Protein AF-A0A966PM26-F1 (afdb_monomer_lite)

Structure (mmCIF, N/CA/C/O backbone):
data_AF-A0A966PM26-F1
#
_entry.id   AF-A0A966PM26-F1
#
loop_
_atom_site.group_PDB
_atom_site.id
_atom_site.type_symbol
_atom_site.label_atom_id
_atom_site.label_alt_id
_atom_site.label_comp_id
_atom_site.label_asym_id
_atom_site.label_entity_id
_atom_site.label_seq_id
_atom_site.pdbx_PDB_ins_code
_atom_site.Cartn_x
_atom_site.Cartn_y
_atom_site.Cartn_z
_atom_site.occupancy
_atom_site.B_iso_or_equiv
_atom_site.auth_seq_id
_atom_site.auth_comp_id
_atom_site.auth_asym_id
_atom_site.auth_atom_id
_atom_site.pdbx_PDB_model_num
ATOM 1 N N . MET A 1 1 ? -15.899 4.824 -4.787 1.00 70.38 1 MET A N 1
ATOM 2 C CA . MET A 1 1 ? -16.239 4.379 -3.417 1.00 70.38 1 MET A CA 1
ATOM 3 C C . MET A 1 1 ? -15.411 3.166 -2.995 1.00 70.38 1 MET A C 1
ATOM 5 O O . MET A 1 1 ? -14.632 3.316 -2.068 1.00 70.38 1 MET A O 1
ATOM 9 N N . VAL A 1 2 ? -15.486 2.026 -3.702 1.00 91.44 2 VAL A N 1
ATOM 10 C CA . VAL A 1 2 ? -14.735 0.791 -3.363 1.00 91.44 2 VAL A CA 1
ATOM 11 C C . VAL A 1 2 ? -13.227 1.018 -3.214 1.00 91.44 2 VAL A C 1
ATOM 13 O O . VAL A 1 2 ? -12.652 0.588 -2.225 1.00 91.44 2 VAL A O 1
ATOM 16 N N . TYR A 1 3 ? -12.608 1.761 -4.138 1.00 94.31 3 TYR A N 1
ATOM 17 C CA . TYR A 1 3 ? -11.170 2.054 -4.096 1.00 94.31 3 TYR A CA 1
ATOM 18 C C . TYR A 1 3 ? -10.721 2.712 -2.781 1.00 94.31 3 TYR A C 1
ATOM 20 O O . TYR A 1 3 ? -9.791 2.230 -2.158 1.00 94.31 3 TYR A O 1
ATOM 28 N N . HIS A 1 4 ? -11.423 3.746 -2.304 1.00 94.94 4 HIS A N 1
ATOM 29 C CA . HIS A 1 4 ? -11.058 4.436 -1.059 1.00 94.94 4 HIS A CA 1
ATOM 30 C C . HIS A 1 4 ? -11.198 3.536 0.173 1.00 94.94 4 HIS A C 1
ATOM 32 O O . HIS A 1 4 ? -10.343 3.568 1.053 1.00 94.94 4 HIS A O 1
ATOM 38 N N . LEU A 1 5 ? -12.249 2.709 0.219 1.00 94.25 5 LEU A N 1
ATOM 39 C CA . LEU A 1 5 ? -12.432 1.740 1.297 1.00 94.25 5 LEU A CA 1
ATOM 40 C C . LEU A 1 5 ? -11.316 0.689 1.283 1.00 94.25 5 LEU A C 1
ATOM 42 O O . LEU A 1 5 ? -10.721 0.425 2.321 1.00 94.25 5 LEU A O 1
ATOM 46 N N . ALA A 1 6 ? -11.001 0.134 0.109 1.00 94.06 6 ALA A N 1
ATOM 47 C CA . ALA A 1 6 ? -9.921 -0.832 -0.052 1.00 94.06 6 ALA A CA 1
ATOM 48 C C . ALA A 1 6 ? -8.558 -0.224 0.313 1.00 94.06 6 ALA A C 1
ATOM 50 O O . ALA A 1 6 ? -7.787 -0.861 1.018 1.00 94.06 6 ALA A O 1
ATOM 51 N N . SER A 1 7 ? -8.285 1.023 -0.085 1.00 95.75 7 SER A N 1
ATOM 52 C CA . SER A 1 7 ? -7.070 1.742 0.309 1.00 95.75 7 SER A CA 1
ATOM 53 C C . SER A 1 7 ? -6.977 1.896 1.826 1.00 95.75 7 SER A C 1
ATOM 55 O O . SER A 1 7 ? -5.938 1.582 2.395 1.00 95.75 7 SER A O 1
ATOM 57 N N . PHE A 1 8 ? -8.061 2.294 2.502 1.00 95.69 8 PHE A N 1
ATOM 58 C CA . PHE A 1 8 ? -8.080 2.369 3.966 1.00 95.69 8 PHE A CA 1
ATOM 59 C C . PHE A 1 8 ? -7.847 0.999 4.619 1.00 95.69 8 PHE A C 1
ATOM 61 O O . PHE A 1 8 ? -7.005 0.876 5.508 1.00 95.69 8 PHE A O 1
ATOM 68 N N . MET A 1 9 ? -8.546 -0.038 4.145 1.00 93.56 9 MET A N 1
ATOM 69 C CA . MET A 1 9 ? -8.381 -1.414 4.625 1.00 93.56 9 MET A CA 1
ATOM 70 C C . MET A 1 9 ? -6.983 -1.977 4.350 1.00 93.56 9 MET A C 1
ATOM 72 O O . MET A 1 9 ? -6.551 -2.864 5.072 1.00 93.56 9 MET A O 1
ATOM 76 N N . ASP A 1 10 ? -6.264 -1.471 3.352 1.00 92.50 10 ASP A N 1
ATOM 77 C CA . ASP A 1 10 ? -4.876 -1.843 3.059 1.00 92.50 10 ASP A CA 1
ATOM 78 C C . ASP A 1 10 ? -3.852 -0.852 3.647 1.00 92.50 10 ASP A C 1
ATOM 80 O O . ASP A 1 10 ? -2.671 -0.894 3.309 1.00 92.50 10 ASP A O 1
ATOM 84 N N . MET A 1 11 ? -4.300 0.053 4.527 1.00 94.38 11 MET A N 1
ATOM 85 C CA . MET A 1 11 ? -3.502 1.096 5.187 1.00 94.38 11 MET A CA 1
ATOM 86 C C . MET A 1 11 ? -2.835 2.122 4.262 1.00 94.38 11 MET A C 1
ATOM 88 O O . MET A 1 11 ? -1.949 2.847 4.704 1.00 94.38 11 MET A O 1
ATOM 92 N N . ARG A 1 12 ? -3.285 2.267 3.019 1.00 94.81 12 ARG A N 1
ATOM 93 C CA . ARG A 1 12 ? -2.671 3.133 2.003 1.00 94.81 12 ARG A CA 1
ATOM 94 C C . ARG A 1 12 ? -3.446 4.424 1.790 1.00 94.81 12 ARG A C 1
ATOM 96 O O . ARG A 1 12 ? -4.671 4.401 1.687 1.00 94.81 12 ARG A O 1
ATOM 103 N N . GLU A 1 13 ? -2.750 5.550 1.645 1.00 96.38 13 GLU A N 1
ATOM 104 C CA . GLU A 1 13 ? -3.396 6.785 1.188 1.00 96.38 13 GLU A CA 1
ATOM 105 C C . GLU A 1 13 ? -3.830 6.636 -0.290 1.00 96.38 13 GLU A C 1
ATOM 107 O O . GLU A 1 13 ? -2.990 6.349 -1.147 1.00 96.38 13 GLU A O 1
ATOM 112 N N . PRO A 1 14 ? -5.124 6.792 -0.628 1.00 97.00 14 PRO A N 1
ATOM 113 C CA . PRO A 1 14 ? -5.659 6.425 -1.940 1.00 97.00 14 PRO A CA 1
ATOM 114 C C . PRO A 1 14 ? -5.060 7.208 -3.116 1.00 97.00 14 PRO A C 1
ATOM 116 O O . PRO A 1 14 ? -4.926 6.648 -4.208 1.00 97.00 14 PRO A O 1
ATOM 119 N N . VAL A 1 15 ? -4.728 8.489 -2.952 1.00 97.62 15 VAL A N 1
ATOM 120 C CA . VAL A 1 15 ? -4.195 9.317 -4.046 1.00 97.62 15 VAL A CA 1
ATOM 121 C C . VAL A 1 15 ? -2.721 8.996 -4.292 1.00 97.62 15 VAL A C 1
ATOM 123 O O . VAL A 1 15 ? -2.338 8.726 -5.427 1.00 97.62 15 VAL A O 1
ATOM 126 N N . SER A 1 16 ? -1.920 8.960 -3.234 1.00 96.44 16 SER A N 1
ATOM 127 C CA . SER A 1 16 ? -0.519 8.550 -3.208 1.00 96.44 16 SER A CA 1
ATOM 128 C C . SER A 1 16 ? -0.359 7.164 -3.814 1.00 96.44 16 SER A C 1
ATOM 130 O O . SER A 1 16 ? 0.381 7.018 -4.780 1.00 96.44 16 SER A O 1
ATOM 132 N N . TRP A 1 17 ? -1.146 6.185 -3.356 1.00 96.81 17 TRP A N 1
ATOM 133 C CA . TRP A 1 17 ? -1.134 4.825 -3.898 1.00 96.81 17 TRP A CA 1
ATOM 134 C C . TRP A 1 17 ? -1.485 4.776 -5.387 1.00 96.81 17 TRP A C 1
ATOM 136 O O . TRP A 1 17 ? -0.852 4.067 -6.159 1.00 96.81 17 TRP A O 1
ATOM 146 N N . ARG A 1 18 ? -2.464 5.570 -5.837 1.00 96.94 18 ARG A N 1
ATOM 147 C CA . ARG A 1 18 ? -2.827 5.613 -7.261 1.00 96.94 18 ARG A CA 1
ATOM 148 C C . ARG A 1 18 ? -1.649 6.061 -8.119 1.00 96.94 18 ARG A C 1
ATOM 150 O O . ARG A 1 18 ? -1.413 5.506 -9.189 1.00 96.94 18 ARG A O 1
ATOM 157 N N . TRP A 1 19 ? -0.957 7.107 -7.678 1.00 97.38 19 TRP A N 1
ATOM 158 C CA . TRP A 1 19 ? 0.136 7.697 -8.439 1.00 97.38 19 TRP A CA 1
ATOM 159 C C . TRP A 1 19 ? 1.443 6.918 -8.300 1.00 97.38 19 TRP A C 1
ATOM 161 O O . TRP A 1 19 ? 2.183 6.846 -9.282 1.00 97.38 19 TRP A O 1
ATOM 171 N N . SER A 1 20 ? 1.698 6.284 -7.151 1.00 97.00 20 SER A N 1
ATOM 172 C CA . SER A 1 20 ? 2.788 5.315 -7.020 1.00 97.00 20 SER A CA 1
ATOM 173 C C . SER A 1 20 ? 2.550 4.129 -7.943 1.00 97.00 20 SER A C 1
ATOM 175 O O . SER A 1 20 ? 3.461 3.756 -8.672 1.00 97.00 20 SER A O 1
ATOM 177 N N . HIS A 1 21 ? 1.313 3.632 -8.027 1.00 96.75 21 HIS A N 1
ATOM 178 C CA . HIS A 1 21 ? 1.017 2.462 -8.844 1.00 96.75 21 HIS A CA 1
ATOM 179 C C . HIS A 1 21 ? 1.092 2.794 -10.332 1.00 96.75 21 HIS A C 1
ATOM 181 O O . HIS A 1 21 ? 1.674 2.055 -11.119 1.00 96.75 21 HIS A O 1
ATOM 187 N N . ASN A 1 22 ? 0.603 3.972 -10.729 1.00 96.62 22 ASN A N 1
ATOM 188 C CA . ASN A 1 22 ? 0.805 4.478 -12.084 1.00 96.62 22 ASN A CA 1
ATOM 189 C C . ASN A 1 22 ? 2.300 4.614 -12.434 1.00 96.62 22 ASN A C 1
ATOM 191 O O . ASN A 1 22 ? 2.695 4.338 -13.564 1.00 96.62 22 ASN A O 1
ATOM 195 N N . ARG A 1 23 ? 3.141 5.045 -11.482 1.00 96.31 23 ARG A N 1
ATOM 196 C CA . ARG A 1 23 ? 4.598 5.080 -11.667 1.00 96.31 23 ARG A CA 1
ATOM 197 C C . ARG A 1 23 ? 5.182 3.672 -11.783 1.00 96.31 23 ARG A C 1
ATOM 199 O O . ARG A 1 23 ? 6.016 3.463 -12.651 1.00 96.31 23 ARG A O 1
ATOM 206 N N . HIS A 1 24 ? 4.736 2.738 -10.954 1.00 97.25 24 HIS A N 1
ATOM 207 C CA . HIS A 1 24 ? 5.175 1.347 -10.960 1.00 97.25 24 HIS A CA 1
ATOM 208 C C . HIS A 1 24 ? 4.875 0.645 -12.291 1.00 97.25 24 HIS A C 1
ATOM 210 O O . HIS A 1 24 ? 5.705 -0.113 -12.767 1.00 97.25 24 HIS A O 1
ATOM 216 N N . HIS A 1 25 ? 3.754 0.944 -12.950 1.00 96.81 25 HIS A N 1
ATOM 217 C CA . HIS A 1 25 ? 3.473 0.444 -14.306 1.00 96.81 25 HIS A CA 1
ATOM 218 C C . HIS A 1 25 ? 4.397 1.026 -15.376 1.00 96.81 25 HIS A C 1
ATOM 220 O O . HIS A 1 25 ? 4.822 0.322 -16.287 1.00 96.81 25 HIS A O 1
ATOM 226 N N . ALA A 1 26 ? 4.709 2.319 -15.276 1.00 95.50 26 ALA A N 1
ATOM 227 C CA . ALA A 1 26 ? 5.553 3.002 -16.254 1.00 95.50 26 ALA A CA 1
ATOM 228 C C . ALA A 1 26 ? 7.043 2.647 -16.109 1.00 95.50 26 ALA A C 1
ATOM 230 O O . ALA A 1 26 ? 7.746 2.504 -17.103 1.00 95.50 26 ALA A O 1
ATOM 231 N N . ASP A 1 27 ? 7.511 2.524 -14.868 1.00 96.19 27 ASP A N 1
ATOM 232 C CA . ASP A 1 27 ? 8.915 2.368 -14.494 1.00 96.19 27 ASP A CA 1
ATOM 233 C C . ASP A 1 27 ? 9.100 1.107 -13.620 1.00 96.19 27 ASP A C 1
ATOM 235 O O . ASP A 1 27 ? 9.792 1.159 -12.606 1.00 96.19 27 ASP A O 1
ATOM 239 N N . THR A 1 28 ? 8.468 -0.021 -13.966 1.00 96.56 28 THR A N 1
ATOM 240 C CA . THR A 1 28 ? 8.464 -1.247 -13.142 1.00 96.56 28 THR A CA 1
ATOM 241 C C . THR A 1 28 ? 9.868 -1.690 -12.754 1.00 96.56 28 THR A C 1
ATOM 243 O O . THR A 1 28 ? 10.705 -1.960 -13.614 1.00 96.56 28 THR A O 1
ATOM 246 N N . ILE A 1 29 ? 10.120 -1.763 -11.445 1.00 95.44 29 ILE A N 1
ATOM 247 C CA . ILE A 1 29 ? 11.409 -2.116 -10.839 1.00 95.44 29 ILE A CA 1
ATOM 248 C C . ILE A 1 29 ? 12.626 -1.362 -11.402 1.00 95.44 29 ILE A C 1
ATOM 250 O O . ILE A 1 29 ? 13.744 -1.883 -11.415 1.00 95.44 29 ILE A O 1
ATOM 254 N N . ILE A 1 30 ? 12.423 -0.105 -11.812 1.00 96.12 30 ILE A N 1
ATOM 255 C CA . ILE A 1 30 ? 13.507 0.842 -12.086 1.00 96.12 30 ILE A CA 1
ATOM 256 C C . ILE A 1 30 ? 13.966 1.472 -10.767 1.00 96.12 30 ILE A C 1
ATOM 258 O O . ILE A 1 30 ? 13.218 2.204 -10.100 1.00 96.12 30 ILE A O 1
ATOM 262 N N . VAL A 1 31 ? 15.209 1.196 -10.379 1.00 93.81 31 VAL A N 1
ATOM 263 C CA . VAL A 1 31 ? 15.753 1.555 -9.069 1.00 93.81 31 VAL A CA 1
ATOM 264 C C . VAL A 1 31 ? 15.772 3.075 -8.896 1.00 93.81 31 VAL A C 1
ATOM 266 O O . VAL A 1 31 ? 16.218 3.836 -9.753 1.00 93.81 31 VAL A O 1
ATOM 269 N N . GLY A 1 32 ? 15.238 3.542 -7.765 1.00 91.81 32 GLY A N 1
ATOM 270 C CA . GLY A 1 32 ? 15.137 4.968 -7.441 1.00 91.81 32 GLY A CA 1
ATOM 271 C C . GLY A 1 32 ? 13.989 5.714 -8.133 1.00 91.81 32 GLY A C 1
ATOM 272 O O . GLY A 1 32 ? 13.737 6.867 -7.784 1.00 91.81 32 GLY A O 1
ATOM 273 N N . ARG A 1 33 ? 13.267 5.083 -9.070 1.00 92.81 33 ARG A N 1
ATOM 274 C CA . ARG A 1 33 ? 12.068 5.657 -9.710 1.00 92.81 33 ARG A CA 1
ATOM 275 C C . ARG A 1 33 ? 10.783 4.983 -9.261 1.00 92.81 33 ARG A C 1
ATOM 277 O O . ARG A 1 33 ? 9.781 5.670 -9.062 1.00 92.81 33 ARG A O 1
ATOM 284 N N . ASP A 1 34 ? 10.821 3.669 -9.103 1.00 94.88 34 ASP A N 1
ATOM 285 C CA . ASP A 1 34 ? 9.693 2.882 -8.633 1.00 94.88 34 ASP A CA 1
ATOM 286 C C . ASP A 1 34 ? 9.631 2.876 -7.100 1.00 94.88 34 ASP A C 1
ATOM 288 O O . ASP A 1 34 ? 10.537 2.401 -6.412 1.00 94.88 34 ASP A O 1
ATOM 292 N N . ALA A 1 35 ? 8.547 3.427 -6.553 1.00 91.31 35 ALA A N 1
ATOM 293 C CA . ALA A 1 35 ? 8.304 3.466 -5.113 1.00 91.31 35 ALA A CA 1
ATOM 294 C C . ALA A 1 35 ? 7.746 2.138 -4.561 1.00 91.31 35 ALA A C 1
ATOM 296 O O . ALA A 1 35 ? 7.625 1.998 -3.339 1.00 91.31 35 ALA A O 1
ATOM 297 N N . GLU A 1 36 ? 7.403 1.189 -5.439 1.00 92.56 36 GLU A N 1
ATOM 298 C CA . GLU A 1 36 ? 6.762 -0.094 -5.128 1.00 92.56 36 GLU A CA 1
ATOM 299 C C . GLU A 1 36 ? 7.725 -1.291 -5.224 1.00 92.56 36 GLU A C 1
ATOM 301 O O . GLU A 1 36 ? 7.294 -2.437 -5.085 1.00 92.56 36 GLU A O 1
ATOM 306 N N . ILE A 1 37 ? 9.040 -1.057 -5.369 1.00 91.81 37 ILE A N 1
ATOM 307 C CA . ILE A 1 37 ? 10.047 -2.129 -5.305 1.00 91.81 37 ILE A CA 1
ATOM 308 C C . ILE A 1 37 ? 10.039 -2.762 -3.909 1.00 91.81 37 ILE A C 1
ATOM 310 O O . ILE A 1 37 ? 10.631 -2.252 -2.957 1.00 91.81 37 ILE A O 1
ATOM 314 N N . ALA A 1 38 ? 9.388 -3.917 -3.799 1.00 85.44 38 ALA A N 1
ATOM 315 C CA . ALA A 1 38 ? 9.282 -4.653 -2.544 1.00 85.44 38 ALA A CA 1
ATOM 316 C C . ALA A 1 38 ? 10.600 -5.344 -2.141 1.00 85.44 38 ALA A C 1
ATOM 318 O O . ALA A 1 38 ? 10.893 -5.476 -0.952 1.00 85.44 38 ALA A O 1
ATOM 319 N N . TYR A 1 39 ? 11.410 -5.763 -3.121 1.00 86.25 39 TYR A N 1
ATOM 320 C CA . TYR A 1 39 ? 12.612 -6.581 -2.911 1.00 86.25 39 TYR A CA 1
ATOM 321 C C . TYR A 1 39 ? 13.829 -5.991 -3.632 1.00 86.25 39 TYR A C 1
ATOM 323 O O . TYR A 1 39 ? 14.306 -6.596 -4.592 1.00 86.25 39 TYR A O 1
ATOM 331 N N . PRO A 1 40 ? 14.341 -4.828 -3.188 1.00 86.69 40 PRO A N 1
ATOM 332 C CA . PRO A 1 40 ? 15.538 -4.247 -3.785 1.00 86.69 40 PRO A CA 1
ATOM 333 C C . PRO A 1 40 ? 16.741 -5.178 -3.596 1.00 86.69 40 PRO A C 1
ATOM 335 O O . PRO A 1 40 ? 16.764 -6.004 -2.673 1.00 86.69 40 PRO A O 1
ATOM 338 N N . ARG A 1 41 ? 17.763 -5.022 -4.439 1.00 85.88 41 ARG A N 1
ATOM 339 C CA . ARG A 1 41 ? 19.028 -5.761 -4.337 1.00 85.88 41 ARG A CA 1
ATOM 340 C C . ARG A 1 41 ? 20.126 -4.894 -3.693 1.00 85.88 41 ARG A C 1
ATOM 342 O O . ARG A 1 41 ? 20.388 -3.800 -4.183 1.00 85.88 41 ARG A O 1
ATOM 349 N N . PRO A 1 42 ? 20.804 -5.364 -2.623 1.00 87.94 42 PRO A N 1
ATOM 350 C CA . PRO A 1 42 ? 20.613 -6.645 -1.933 1.00 87.94 42 PRO A CA 1
ATOM 351 C C . PRO A 1 42 ? 19.339 -6.672 -1.071 1.00 87.94 42 PRO A C 1
ATOM 353 O O . PRO A 1 42 ? 18.999 -5.684 -0.420 1.00 87.94 42 PRO A O 1
ATOM 356 N N . THR A 1 43 ? 18.661 -7.825 -1.022 1.00 87.25 43 THR A N 1
ATOM 357 C CA . THR A 1 43 ? 17.376 -7.960 -0.320 1.00 87.25 43 THR A CA 1
ATOM 358 C C . THR A 1 43 ? 17.563 -8.204 1.181 1.00 87.25 43 THR A C 1
ATOM 360 O O . THR A 1 43 ? 18.113 -9.233 1.579 1.00 87.25 43 THR A O 1
ATOM 363 N N . PRO A 1 44 ? 17.071 -7.309 2.055 1.00 89.19 44 PRO A N 1
ATOM 364 C CA . PRO A 1 44 ? 17.142 -7.509 3.497 1.00 89.19 44 PRO A CA 1
ATOM 365 C C . PRO A 1 44 ? 16.022 -8.450 3.973 1.00 89.19 44 PRO A C 1
ATOM 367 O O . PRO A 1 44 ? 14.915 -8.005 4.269 1.00 89.19 44 PRO A O 1
ATOM 370 N N . PHE A 1 45 ? 16.302 -9.752 4.091 1.00 87.75 45 PHE A N 1
ATOM 371 C CA . PHE A 1 45 ? 15.306 -10.779 4.456 1.00 87.75 45 PHE A CA 1
ATOM 372 C C . PHE A 1 45 ? 14.528 -10.497 5.754 1.00 87.75 45 PHE A C 1
ATOM 374 O O . PHE A 1 45 ? 13.350 -10.833 5.849 1.00 87.75 45 PHE A O 1
ATOM 381 N N . TRP A 1 46 ? 15.135 -9.825 6.738 1.00 90.44 46 TRP A N 1
ATOM 382 C CA . TRP A 1 46 ? 14.433 -9.428 7.966 1.00 90.44 46 TRP A CA 1
ATOM 383 C C . TRP A 1 46 ? 13.269 -8.461 7.697 1.00 90.44 46 TRP A C 1
ATOM 385 O O . TRP A 1 46 ? 12.255 -8.521 8.392 1.00 90.44 46 TRP A O 1
ATOM 395 N N . LYS A 1 47 ? 13.370 -7.606 6.664 1.00 90.69 47 LYS A N 1
ATOM 396 C CA . LYS A 1 47 ? 12.273 -6.713 6.265 1.00 90.69 47 LYS A CA 1
ATOM 397 C C . LYS A 1 47 ? 11.083 -7.500 5.733 1.00 90.69 47 LYS A C 1
ATOM 399 O O . LYS A 1 47 ? 9.954 -7.114 5.999 1.00 90.69 47 LYS A O 1
ATOM 404 N N . ILE A 1 48 ? 11.330 -8.622 5.055 1.00 89.50 48 ILE A N 1
ATOM 405 C CA . ILE A 1 48 ? 10.272 -9.521 4.576 1.00 89.50 48 ILE A CA 1
ATOM 406 C C . ILE A 1 48 ? 9.494 -10.081 5.769 1.00 89.50 48 ILE A C 1
ATOM 408 O O . ILE A 1 48 ? 8.269 -10.045 5.771 1.00 89.50 48 ILE A O 1
ATOM 412 N N . GLY A 1 49 ? 10.199 -10.529 6.815 1.00 92.62 49 GLY A N 1
ATOM 413 C CA . GLY A 1 49 ? 9.572 -11.029 8.041 1.00 92.62 49 GLY A CA 1
ATOM 414 C C . GLY A 1 49 ? 8.671 -9.996 8.726 1.00 92.62 49 GLY A C 1
ATOM 415 O O . GLY A 1 49 ? 7.566 -10.332 9.138 1.00 92.62 49 GLY A O 1
ATOM 416 N N . LEU A 1 50 ? 9.099 -8.732 8.801 1.00 94.56 50 LEU A N 1
ATOM 417 C CA . LEU A 1 50 ? 8.267 -7.649 9.344 1.00 94.56 50 LEU A CA 1
ATOM 418 C C . LEU A 1 50 ? 7.093 -7.284 8.430 1.00 94.56 50 LEU A C 1
ATOM 420 O O . LEU 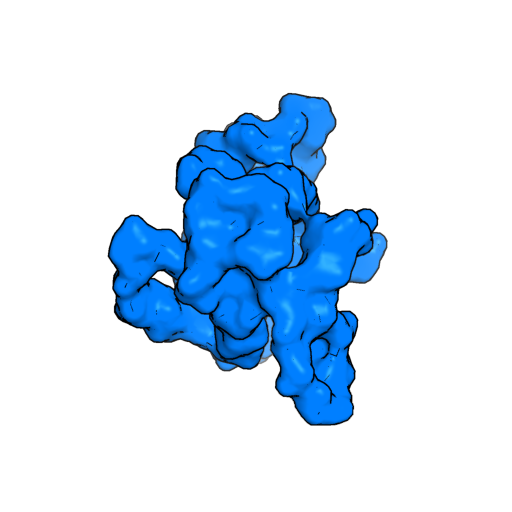A 1 50 ? 6.006 -6.961 8.912 1.00 94.56 50 LEU A O 1
ATOM 424 N N . GLU A 1 51 ? 7.295 -7.340 7.116 1.00 93.50 51 GLU A N 1
ATOM 425 C CA . GLU A 1 51 ? 6.257 -7.020 6.140 1.00 93.50 51 GLU A CA 1
ATOM 4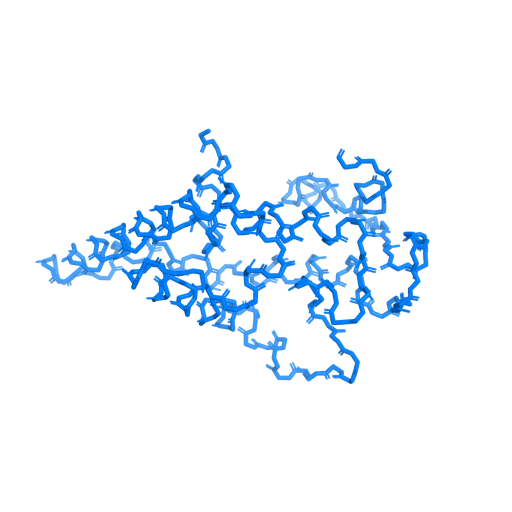26 C C . GLU A 1 51 ? 5.157 -8.087 6.086 1.00 93.50 51 GLU A C 1
ATOM 428 O O . GLU A 1 51 ? 4.010 -7.746 5.808 1.00 93.50 51 GLU A O 1
ATOM 433 N N . MET A 1 52 ? 5.437 -9.341 6.471 1.00 94.94 52 MET A N 1
ATOM 434 C CA . MET A 1 52 ? 4.395 -10.364 6.687 1.00 94.94 52 MET A CA 1
ATOM 435 C C . MET A 1 52 ? 3.329 -9.925 7.703 1.00 94.94 52 MET A C 1
ATOM 437 O O . MET A 1 52 ? 2.204 -10.417 7.649 1.00 94.94 52 MET A O 1
ATOM 441 N N . PHE A 1 53 ? 3.667 -8.984 8.590 1.00 95.75 53 PHE A N 1
ATOM 442 C CA . PHE A 1 53 ? 2.758 -8.363 9.556 1.00 95.75 53 PHE A CA 1
ATOM 443 C C . PHE A 1 53 ? 2.428 -6.899 9.217 1.00 95.75 53 PHE A C 1
ATOM 445 O O . PHE A 1 53 ? 1.910 -6.170 10.058 1.00 95.75 53 PHE A O 1
ATOM 452 N N . GLY A 1 54 ? 2.779 -6.432 8.014 1.00 94.12 54 GLY A N 1
ATOM 453 C CA . GLY A 1 54 ? 2.517 -5.072 7.534 1.00 94.12 54 GLY A CA 1
ATOM 454 C C . GLY A 1 54 ? 3.222 -3.959 8.310 1.00 94.12 54 GLY A C 1
ATOM 455 O O . GLY A 1 54 ? 2.879 -2.794 8.130 1.00 94.12 54 GLY A O 1
ATOM 456 N N . VAL A 1 55 ? 4.196 -4.281 9.171 1.00 94.38 55 VAL A N 1
ATOM 457 C CA . VAL A 1 55 ? 4.797 -3.314 10.106 1.00 94.38 55 VAL A CA 1
ATOM 458 C C . VAL A 1 55 ? 5.502 -2.183 9.359 1.00 94.38 55 VAL A C 1
ATOM 460 O O . VAL A 1 55 ? 5.289 -1.012 9.669 1.00 94.38 55 VAL A O 1
ATOM 463 N N . LEU A 1 56 ? 6.319 -2.515 8.356 1.00 93.38 56 LEU A N 1
ATOM 464 C CA . LEU A 1 56 ? 7.096 -1.519 7.618 1.00 93.38 56 LEU A CA 1
ATOM 465 C C . LEU A 1 56 ? 6.197 -0.651 6.734 1.00 93.38 56 LEU A C 1
ATOM 467 O O . LEU A 1 56 ? 6.324 0.575 6.765 1.00 93.38 56 LEU A O 1
ATOM 471 N N . SER A 1 57 ? 5.259 -1.265 6.006 1.00 92.62 57 SER A N 1
ATOM 472 C CA . SER A 1 57 ? 4.239 -0.534 5.245 1.00 92.62 57 SER A CA 1
ATOM 473 C C . SER A 1 57 ? 3.424 0.412 6.128 1.00 92.62 57 SER A C 1
ATOM 475 O O . SER A 1 57 ? 3.279 1.584 5.786 1.00 92.62 57 SER A O 1
ATOM 477 N N . ALA A 1 58 ? 2.951 -0.048 7.290 1.00 94.81 58 ALA A N 1
ATOM 478 C CA . ALA A 1 58 ? 2.202 0.792 8.216 1.00 94.81 58 ALA A CA 1
ATOM 479 C C . ALA A 1 58 ? 3.049 1.976 8.699 1.00 94.81 58 ALA A C 1
ATOM 481 O O . ALA A 1 58 ? 2.614 3.118 8.592 1.00 94.81 58 ALA A O 1
ATOM 482 N N . MET A 1 59 ? 4.285 1.743 9.154 1.00 94.88 59 MET A N 1
ATOM 483 C CA . MET A 1 59 ? 5.184 2.827 9.575 1.00 94.88 59 MET A CA 1
ATOM 484 C C . MET A 1 59 ? 5.389 3.869 8.468 1.00 94.88 59 MET A C 1
ATOM 486 O O . MET A 1 59 ? 5.335 5.071 8.735 1.00 94.88 59 MET A O 1
ATOM 490 N N . LYS A 1 60 ? 5.584 3.419 7.223 1.00 94.19 60 LYS A N 1
ATOM 491 C CA . LYS A 1 60 ? 5.751 4.298 6.062 1.00 94.19 60 LYS A CA 1
ATOM 492 C C . LYS A 1 60 ? 4.496 5.137 5.804 1.00 94.19 60 LYS A C 1
ATOM 494 O O . LYS A 1 60 ? 4.596 6.355 5.662 1.00 94.19 60 LYS A O 1
ATOM 499 N N . GLU A 1 61 ? 3.321 4.514 5.786 1.00 95.19 61 GLU A N 1
ATOM 500 C CA . GLU A 1 61 ? 2.048 5.200 5.535 1.00 95.19 61 GLU A CA 1
ATOM 501 C C . GLU A 1 61 ? 1.672 6.162 6.671 1.00 95.19 61 GLU A C 1
ATOM 503 O O . GLU A 1 61 ? 1.295 7.302 6.407 1.00 95.19 61 GLU A O 1
ATOM 508 N N . PHE A 1 62 ? 1.879 5.790 7.938 1.00 95.38 62 PHE A N 1
ATOM 509 C CA . PHE A 1 62 ? 1.698 6.714 9.065 1.00 95.38 62 PHE A CA 1
ATOM 510 C C . PHE A 1 62 ? 2.686 7.891 9.023 1.00 95.38 62 PHE A C 1
ATOM 512 O O . PHE A 1 62 ? 2.315 9.013 9.378 1.00 95.38 62 PHE A O 1
ATOM 519 N N . GLY A 1 63 ? 3.904 7.685 8.509 1.00 95.88 63 GLY A N 1
ATOM 520 C CA . GLY A 1 63 ? 4.848 8.764 8.209 1.00 95.88 63 GLY A CA 1
ATOM 521 C C . GLY A 1 63 ? 4.318 9.752 7.161 1.00 95.88 63 GLY A C 1
ATOM 522 O O . GLY A 1 63 ? 4.410 10.968 7.359 1.00 95.88 63 GLY A O 1
ATOM 523 N N . LYS A 1 64 ? 3.699 9.253 6.082 1.00 95.38 64 LYS A N 1
ATOM 524 C CA . LYS A 1 64 ? 3.016 10.085 5.072 1.00 95.38 64 LYS A CA 1
ATOM 525 C C . LYS A 1 64 ? 1.841 10.846 5.676 1.00 95.38 64 LYS A C 1
ATOM 527 O O . LYS A 1 64 ? 1.725 12.060 5.518 1.00 95.38 64 LYS A O 1
ATOM 532 N N . TYR A 1 65 ? 1.007 10.165 6.456 1.00 95.88 65 TYR A N 1
ATOM 533 C CA . TYR A 1 65 ? -0.125 10.784 7.130 1.00 95.88 65 TYR A CA 1
ATOM 534 C C . TYR A 1 65 ? 0.287 11.926 8.071 1.00 95.88 65 TYR A C 1
ATOM 536 O O . TYR A 1 65 ? -0.359 12.976 8.081 1.00 95.88 65 TYR A O 1
ATOM 544 N N . ALA A 1 66 ? 1.390 11.774 8.810 1.00 96.44 66 ALA A N 1
ATOM 545 C CA . ALA A 1 66 ? 1.934 12.841 9.647 1.00 96.44 66 ALA A CA 1
ATOM 546 C C . ALA A 1 66 ? 2.328 14.085 8.827 1.00 96.44 66 ALA A C 1
ATOM 548 O O . ALA A 1 66 ? 2.078 15.214 9.250 1.00 96.44 66 ALA A O 1
ATOM 549 N N . HIS A 1 67 ? 2.881 13.902 7.623 1.00 97.50 67 HIS A N 1
ATOM 550 C CA . HIS A 1 67 ? 3.157 15.012 6.704 1.00 97.50 67 HIS A CA 1
ATOM 551 C C . HIS A 1 67 ? 1.874 15.674 6.206 1.00 97.50 67 HIS A C 1
ATOM 553 O O . HIS A 1 67 ? 1.751 16.903 6.255 1.00 97.50 67 HIS A O 1
ATOM 559 N N . ASN A 1 68 ? 0.880 14.865 5.848 1.00 97.00 68 ASN A N 1
ATOM 560 C CA . ASN A 1 68 ? -0.422 15.344 5.405 1.00 97.00 68 ASN A CA 1
ATOM 561 C C . ASN A 1 68 ? -1.147 16.155 6.499 1.00 97.00 68 ASN A C 1
ATOM 563 O O . ASN A 1 68 ? -1.803 17.156 6.195 1.00 97.00 68 ASN A O 1
ATOM 567 N N . LEU A 1 69 ? -0.981 15.829 7.789 1.00 96.38 69 LEU A N 1
ATOM 568 C CA . LEU A 1 69 ? -1.459 16.691 8.884 1.00 96.38 69 LEU A CA 1
ATOM 569 C C . LEU A 1 69 ? -0.840 18.089 8.816 1.00 96.38 69 LEU A C 1
ATOM 571 O O . LEU A 1 69 ? -1.572 19.079 8.845 1.00 96.38 69 LEU A O 1
ATOM 575 N N . MET A 1 70 ? 0.478 18.170 8.613 1.00 97.19 70 MET A N 1
ATOM 576 C CA . MET A 1 70 ? 1.216 19.429 8.439 1.00 97.19 70 MET A CA 1
ATOM 577 C C . MET A 1 70 ? 0.875 20.169 7.131 1.00 97.19 70 MET A C 1
ATOM 579 O O . MET A 1 70 ? 1.384 21.261 6.900 1.00 97.19 70 MET A O 1
ATOM 583 N N . GLY A 1 71 ? 0.019 19.603 6.273 1.00 96.50 71 GLY A N 1
ATOM 584 C CA . GLY A 1 71 ? -0.411 20.232 5.023 1.00 96.50 71 GLY A CA 1
ATOM 585 C C . GLY A 1 71 ? 0.620 20.148 3.900 1.00 96.50 71 GLY A C 1
ATOM 586 O O . GLY A 1 71 ? 0.575 20.953 2.975 1.00 96.50 71 GLY A O 1
ATOM 587 N N . ARG A 1 72 ? 1.543 19.184 3.968 1.00 96.94 72 ARG A N 1
ATOM 588 C CA . ARG A 1 72 ? 2.559 18.931 2.940 1.00 96.94 72 ARG A CA 1
ATOM 589 C C . ARG A 1 72 ? 2.612 17.448 2.597 1.00 96.94 72 ARG A C 1
ATOM 591 O O . ARG A 1 72 ? 2.348 16.618 3.456 1.00 96.94 72 ARG A O 1
ATOM 598 N N . LEU A 1 73 ? 3.000 17.123 1.370 1.00 97.06 73 LEU A N 1
ATOM 599 C CA . LEU A 1 73 ? 3.304 15.740 1.006 1.00 97.06 73 LEU A CA 1
ATOM 600 C C . LEU A 1 73 ? 4.612 15.290 1.658 1.00 97.06 73 LEU A C 1
ATOM 602 O O . LEU A 1 73 ? 5.515 16.104 1.889 1.00 97.06 73 LEU A O 1
ATOM 606 N N . HIS A 1 74 ? 4.739 13.991 1.919 1.00 96.44 74 HIS A N 1
ATOM 607 C CA . HIS A 1 74 ? 6.044 13.412 2.212 1.00 96.44 74 HIS A CA 1
ATOM 608 C C . HIS A 1 74 ? 6.966 13.561 0.980 1.00 96.44 74 HIS A C 1
ATOM 610 O O . HIS A 1 74 ? 6.478 13.442 -0.148 1.00 96.44 74 HIS A O 1
ATOM 616 N N . PRO A 1 75 ? 8.288 13.779 1.139 1.00 93.94 75 PRO A N 1
ATOM 617 C CA . PRO A 1 75 ? 9.203 13.954 0.003 1.00 93.94 75 PRO A CA 1
ATOM 618 C C . PRO A 1 75 ? 9.139 12.829 -1.037 1.00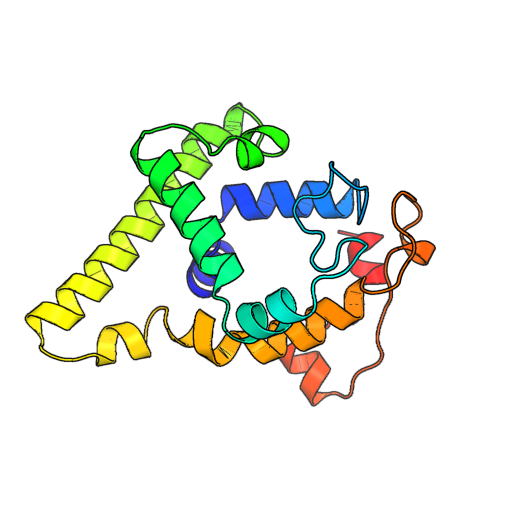 93.94 75 PRO A C 1
ATOM 620 O O . PRO A 1 75 ? 9.179 13.092 -2.232 1.00 93.94 75 PRO A O 1
ATOM 623 N N . GLU A 1 76 ? 8.976 11.579 -0.592 1.00 90.75 76 GLU A N 1
ATOM 624 C CA . GLU A 1 76 ? 8.788 10.445 -1.509 1.00 90.75 76 GLU A CA 1
ATOM 625 C C . GLU A 1 76 ? 7.513 10.569 -2.351 1.00 90.75 76 GLU A C 1
ATOM 627 O O . GLU A 1 76 ? 7.544 10.273 -3.539 1.00 90.75 76 GLU A O 1
ATOM 632 N N . GLU A 1 77 ? 6.407 11.031 -1.762 1.00 94.31 77 GLU A N 1
ATOM 633 C CA . GLU A 1 77 ? 5.134 11.196 -2.471 1.00 94.31 77 GLU A CA 1
ATOM 634 C C . GLU A 1 77 ? 5.215 12.310 -3.508 1.00 94.31 77 GLU A C 1
ATOM 636 O O . GLU A 1 77 ? 4.685 12.175 -4.607 1.00 94.31 77 GLU A O 1
ATOM 641 N N . ALA A 1 78 ? 5.939 13.387 -3.196 1.00 94.19 78 ALA A N 1
ATOM 642 C CA . ALA A 1 78 ? 6.145 14.501 -4.114 1.00 94.19 78 ALA A CA 1
ATOM 643 C C . ALA A 1 78 ? 6.861 14.092 -5.420 1.00 94.19 78 ALA A C 1
ATOM 645 O O . ALA A 1 78 ? 6.739 14.796 -6.420 1.00 94.19 78 ALA A O 1
ATOM 646 N N . ASN A 1 79 ? 7.561 12.949 -5.444 1.00 93.94 79 ASN A N 1
ATOM 647 C CA . ASN A 1 79 ? 8.243 12.446 -6.643 1.00 93.94 79 ASN A CA 1
ATOM 648 C C . ASN A 1 79 ? 7.293 11.822 -7.679 1.00 93.94 79 ASN A C 1
ATOM 650 O O . ASN A 1 79 ? 7.644 11.729 -8.861 1.00 93.94 79 ASN A O 1
ATOM 654 N N . PHE A 1 80 ? 6.115 11.356 -7.255 1.00 94.75 80 PHE A N 1
ATOM 655 C CA . PHE A 1 80 ? 5.170 10.655 -8.131 1.00 94.75 80 PHE A CA 1
ATOM 656 C C . PHE A 1 80 ? 3.754 11.236 -8.118 1.00 94.75 80 PHE A C 1
ATOM 658 O O . PHE A 1 80 ? 3.042 11.059 -9.104 1.00 94.75 80 PHE A O 1
ATOM 665 N N . VAL A 1 81 ? 3.345 11.963 -7.075 1.00 97.56 81 VAL A N 1
ATOM 666 C CA . VAL A 1 81 ? 2.052 12.656 -7.020 1.00 97.56 81 VAL A CA 1
ATOM 667 C C . VAL A 1 81 ? 2.142 13.974 -7.801 1.00 97.56 81 VAL A C 1
ATOM 669 O O . VAL A 1 81 ? 2.922 14.853 -7.432 1.00 97.56 81 VAL A O 1
ATOM 672 N N . PRO A 1 82 ? 1.330 14.178 -8.856 1.00 97.38 82 PRO A N 1
ATOM 673 C CA . PRO A 1 82 ? 1.306 15.442 -9.582 1.00 97.38 82 PRO A CA 1
ATOM 674 C C . PRO A 1 82 ? 0.900 16.614 -8.673 1.00 97.38 82 PRO A C 1
ATOM 676 O O . PRO A 1 82 ? -0.023 16.453 -7.869 1.00 97.38 82 PRO A O 1
ATOM 679 N N . PRO A 1 83 ? 1.460 17.829 -8.851 1.00 96.88 83 PRO A N 1
ATOM 680 C CA . PRO A 1 83 ? 1.148 18.981 -7.996 1.00 96.88 83 PRO A CA 1
ATOM 681 C C . PRO A 1 83 ? -0.351 19.294 -7.877 1.00 96.88 83 PRO A C 1
ATOM 683 O O . PRO A 1 83 ? -0.835 19.652 -6.806 1.00 96.88 83 PRO A O 1
ATOM 686 N N . ARG A 1 84 ? -1.115 19.080 -8.958 1.00 97.50 84 ARG A N 1
ATOM 687 C CA . ARG A 1 84 ? -2.577 19.273 -8.991 1.00 97.50 84 ARG A CA 1
ATOM 688 C C . ARG A 1 84 ? -3.364 18.312 -8.086 1.00 97.50 84 ARG A C 1
ATOM 690 O O . ARG A 1 84 ? -4.515 18.584 -7.772 1.00 97.50 84 ARG A O 1
ATOM 697 N N . GLU A 1 85 ? -2.766 17.190 -7.689 1.00 98.25 85 GLU A N 1
ATOM 698 C CA . GLU A 1 85 ? -3.383 16.156 -6.847 1.00 98.25 85 GLU A CA 1
ATOM 699 C C . GLU A 1 85 ? -2.902 16.225 -5.389 1.00 98.25 85 GLU A C 1
ATOM 701 O O . GLU A 1 85 ? -3.454 15.542 -4.527 1.00 98.25 85 GLU A O 1
ATOM 706 N N . ALA A 1 86 ? -1.918 17.080 -5.082 1.00 97.69 86 ALA A N 1
ATOM 707 C CA . ALA A 1 86 ? -1.311 17.171 -3.756 1.00 97.69 86 ALA A CA 1
ATOM 708 C C . ALA A 1 86 ? -2.333 17.497 -2.656 1.00 97.69 86 ALA A C 1
ATOM 710 O O . ALA A 1 86 ? -2.363 16.845 -1.615 1.00 97.69 86 ALA A O 1
ATOM 711 N N . SER A 1 87 ? -3.227 18.459 -2.902 1.00 97.94 87 SER A N 1
ATOM 712 C CA . SER A 1 87 ? -4.282 18.824 -1.946 1.00 97.94 87 SER A CA 1
ATOM 713 C C . SER A 1 87 ? -5.250 17.670 -1.673 1.00 97.94 87 SER A C 1
ATOM 715 O O . SER A 1 87 ? -5.729 17.520 -0.549 1.00 97.94 87 SER A O 1
ATOM 717 N N . ARG A 1 88 ? -5.508 16.821 -2.675 1.00 98.00 88 ARG A N 1
ATOM 718 C CA . ARG A 1 88 ? -6.369 15.641 -2.536 1.00 98.00 88 ARG A CA 1
ATOM 719 C C . ARG A 1 88 ? -5.689 14.546 -1.721 1.00 98.00 88 ARG A C 1
ATOM 721 O O . ARG A 1 88 ? -6.348 13.991 -0.848 1.00 98.00 88 ARG A O 1
ATOM 728 N N . ALA A 1 89 ? -4.405 14.279 -1.956 1.00 97.69 89 ALA A N 1
ATOM 729 C CA . ALA A 1 89 ? -3.627 13.339 -1.145 1.00 97.69 89 ALA A CA 1
ATOM 730 C C . ALA A 1 89 ? -3.561 13.781 0.327 1.00 97.69 89 ALA A C 1
ATOM 732 O O . ALA A 1 89 ? -3.858 13.006 1.236 1.00 97.69 89 ALA A O 1
ATOM 733 N N . ILE A 1 90 ? -3.302 15.072 0.565 1.00 98.38 90 ILE A N 1
ATOM 734 C CA . ILE A 1 90 ? -3.306 15.667 1.909 1.00 98.38 90 ILE A CA 1
ATOM 735 C C . ILE A 1 90 ? -4.669 15.488 2.592 1.00 98.38 90 ILE A C 1
ATOM 737 O O . ILE A 1 90 ? -4.733 15.068 3.750 1.00 98.38 90 ILE A O 1
ATOM 741 N N . LEU A 1 91 ? -5.764 15.792 1.887 1.00 98.25 91 LEU A N 1
ATOM 742 C CA . LEU A 1 91 ? -7.121 15.638 2.414 1.00 98.25 91 LEU A CA 1
ATOM 743 C C . LEU A 1 91 ? -7.399 14.189 2.827 1.00 98.25 91 LEU A C 1
ATOM 745 O O . LEU A 1 91 ? -7.835 13.947 3.951 1.00 98.25 91 LEU A O 1
ATOM 749 N N . TRP A 1 92 ? -7.138 13.228 1.943 1.00 97.94 92 TRP A N 1
ATOM 750 C CA . TRP A 1 92 ? -7.412 11.818 2.219 1.00 97.94 92 TRP A CA 1
ATOM 751 C C . TRP A 1 92 ? -6.510 11.244 3.311 1.00 97.94 92 TRP A C 1
ATOM 753 O O . TRP A 1 92 ? -6.996 10.482 4.147 1.00 97.94 92 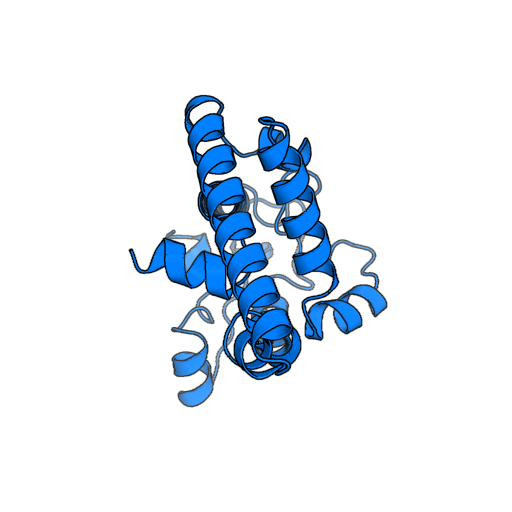TRP A O 1
ATOM 763 N N . GLY A 1 93 ? -5.254 11.689 3.402 1.00 97.44 93 GLY A N 1
ATOM 764 C CA . GLY A 1 93 ? -4.385 11.360 4.529 1.00 97.44 93 GLY A CA 1
ATOM 765 C C . GLY A 1 93 ? -4.955 11.825 5.875 1.00 97.44 93 GLY A C 1
ATOM 766 O O . GLY A 1 93 ? -4.951 11.072 6.848 1.00 97.44 93 GLY A O 1
ATOM 767 N N . ARG A 1 94 ? -5.522 13.039 5.928 1.00 98.19 94 ARG A N 1
ATOM 768 C CA . ARG A 1 94 ? -6.207 13.558 7.127 1.00 98.19 94 ARG A CA 1
ATOM 769 C C . ARG A 1 94 ? -7.475 12.771 7.454 1.00 98.19 94 ARG A C 1
ATOM 771 O O . ARG A 1 94 ? -7.719 12.484 8.622 1.00 98.19 94 ARG A O 1
ATOM 778 N N . VAL A 1 95 ? -8.256 12.395 6.440 1.00 97.94 95 VAL A N 1
ATOM 779 C CA . VAL A 1 95 ? -9.460 11.565 6.614 1.00 97.94 95 VAL A CA 1
ATOM 780 C C . VAL A 1 95 ? -9.099 10.197 7.193 1.00 97.94 95 VAL A C 1
ATOM 782 O O . VAL A 1 95 ? -9.705 9.785 8.178 1.00 97.94 95 VAL A O 1
ATOM 785 N N . HIS A 1 96 ? -8.088 9.512 6.649 1.00 96.94 96 HIS A N 1
ATOM 786 C CA . HIS A 1 96 ? -7.637 8.219 7.174 1.00 96.94 96 HIS A CA 1
ATOM 787 C C . HIS A 1 96 ? -7.193 8.330 8.635 1.00 96.94 96 HIS A C 1
ATOM 789 O O . HIS A 1 96 ? -7.622 7.529 9.463 1.00 96.94 96 HIS A O 1
ATOM 795 N N . LEU A 1 97 ? -6.406 9.352 8.986 1.00 96.62 97 LEU A N 1
ATOM 796 C CA . LEU A 1 97 ? -6.019 9.591 10.379 1.00 96.62 97 LEU A CA 1
ATOM 797 C C . LEU A 1 97 ? -7.200 9.880 11.301 1.00 96.62 97 LEU A C 1
ATOM 799 O O . LEU A 1 97 ? -7.211 9.392 12.427 1.00 96.62 97 LEU A O 1
ATOM 803 N N . ALA A 1 98 ? -8.189 10.649 10.846 1.00 97.62 98 ALA A N 1
ATOM 804 C CA . ALA A 1 98 ? -9.389 10.918 11.631 1.00 97.62 98 ALA A CA 1
ATOM 805 C C . ALA A 1 98 ? -10.171 9.627 11.918 1.00 97.62 98 ALA A C 1
ATOM 807 O O . ALA A 1 98 ? -10.649 9.433 13.038 1.00 97.62 98 ALA A O 1
ATOM 808 N N . ILE A 1 99 ? -10.251 8.718 10.939 1.00 96.88 99 ILE A N 1
ATOM 809 C CA . ILE A 1 99 ? -10.852 7.391 11.119 1.00 96.88 99 ILE A CA 1
ATOM 810 C C . ILE A 1 99 ? -10.041 6.582 12.139 1.00 96.88 99 ILE A C 1
ATOM 812 O O . ILE A 1 99 ? -10.618 6.074 13.096 1.00 96.88 99 ILE A O 1
ATOM 816 N N . TRP A 1 100 ? -8.713 6.517 12.002 1.00 95.94 100 TRP A N 1
ATOM 817 C CA . TRP A 1 100 ? -7.847 5.824 12.964 1.00 95.94 100 TRP A CA 1
ATOM 818 C C . TRP A 1 100 ? -7.995 6.354 14.390 1.00 95.94 100 TRP A C 1
ATOM 820 O O . TRP A 1 100 ? -8.191 5.573 15.320 1.00 95.94 100 TRP A O 1
ATOM 830 N N . ALA A 1 101 ? -7.960 7.676 14.562 1.00 97.06 101 ALA A N 1
ATOM 831 C CA . ALA A 1 101 ? -8.137 8.321 15.858 1.00 97.06 101 ALA A CA 1
ATOM 832 C C . ALA A 1 101 ? -9.510 8.001 16.463 1.00 97.06 101 ALA A C 1
ATOM 834 O O . ALA A 1 101 ? -9.610 7.741 17.659 1.00 97.06 101 ALA A O 1
ATOM 835 N N . SER A 1 102 ? -10.553 7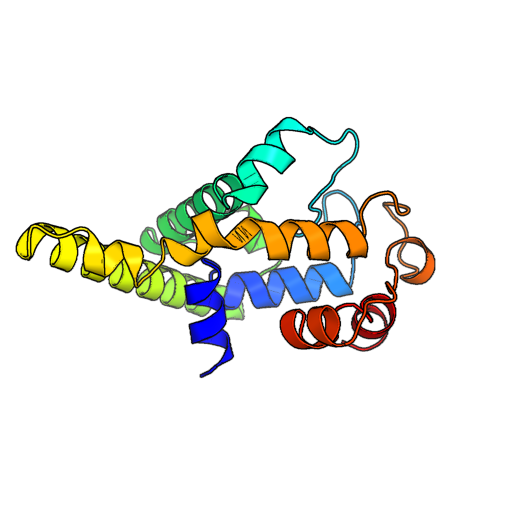.955 15.630 1.00 98.19 102 SER A N 1
ATOM 836 C CA . SER A 1 102 ? -11.910 7.609 16.053 1.00 98.19 102 SER A CA 1
ATOM 837 C C . SER A 1 102 ? -12.008 6.149 16.506 1.00 98.19 102 SER A C 1
ATOM 839 O O . SER A 1 102 ? -12.562 5.881 17.568 1.00 98.19 102 SER A O 1
ATOM 841 N N . VAL A 1 103 ? -11.423 5.200 15.765 1.00 97.75 103 VAL A N 1
ATOM 842 C CA . VAL A 1 103 ? -11.390 3.777 16.158 1.00 97.75 103 VAL A CA 1
ATOM 843 C C . VAL A 1 103 ? -10.651 3.592 17.485 1.00 97.75 103 VAL A C 1
ATOM 845 O O . VAL A 1 103 ? -11.144 2.891 18.369 1.00 97.75 103 VAL A O 1
ATOM 848 N N . ILE A 1 104 ? -9.502 4.254 17.655 1.00 97.75 104 ILE A N 1
ATOM 849 C CA . ILE A 1 104 ? -8.728 4.219 18.903 1.00 97.75 104 ILE A CA 1
ATOM 850 C C . ILE A 1 104 ? -9.534 4.827 20.056 1.00 97.75 104 ILE A C 1
ATOM 852 O O . ILE A 1 104 ? -9.612 4.230 21.127 1.00 97.75 104 ILE A O 1
ATOM 856 N N . ALA A 1 105 ? -10.175 5.979 19.845 1.00 98.50 105 ALA A N 1
ATOM 857 C CA . ALA A 1 105 ? -11.000 6.621 20.863 1.00 98.50 105 ALA A CA 1
ATOM 858 C C . ALA A 1 105 ? -12.158 5.714 21.305 1.00 98.50 105 ALA A C 1
ATOM 860 O O . ALA A 1 105 ? -12.384 5.556 22.502 1.00 98.50 105 ALA A O 1
ATOM 861 N N . VAL A 1 106 ? -12.845 5.058 20.363 1.00 98.50 106 VAL A N 1
ATOM 862 C CA . VAL A 1 106 ? -13.913 4.096 20.676 1.00 98.50 106 VAL A CA 1
ATOM 863 C C . VAL A 1 106 ? -13.365 2.904 21.461 1.00 98.50 106 VAL A C 1
ATOM 865 O O . VAL A 1 106 ? -13.993 2.485 22.432 1.00 98.50 106 VAL A O 1
ATOM 868 N N . ALA A 1 107 ? -12.190 2.379 21.106 1.00 98.44 107 ALA A N 1
ATOM 869 C CA . ALA A 1 107 ? -11.550 1.295 21.852 1.00 98.44 107 ALA A CA 1
ATOM 870 C C . ALA A 1 107 ? -11.237 1.695 23.305 1.00 98.44 107 ALA A C 1
ATOM 872 O O . ALA A 1 107 ? -11.548 0.952 24.234 1.00 98.44 107 ALA A O 1
ATOM 873 N N . VAL A 1 108 ? -10.696 2.900 23.514 1.00 98.50 108 VAL A N 1
ATOM 874 C CA . VAL A 1 108 ? -10.380 3.428 24.850 1.00 98.50 108 VAL A CA 1
ATOM 875 C C . VAL A 1 108 ? -11.646 3.667 25.672 1.00 98.50 108 VAL A C 1
ATOM 877 O O . VAL A 1 108 ? -11.735 3.192 26.800 1.00 98.50 108 VAL A O 1
ATOM 880 N N . VAL A 1 109 ? -12.644 4.358 25.111 1.00 98.50 109 VAL A N 1
ATOM 881 C CA . VAL A 1 109 ? -13.899 4.687 25.812 1.00 98.50 109 VAL A CA 1
ATOM 882 C C . VAL A 1 109 ? -14.690 3.431 26.171 1.00 98.50 109 VAL A C 1
ATOM 884 O O . VAL A 1 109 ? -15.276 3.360 27.247 1.00 98.50 109 VAL A O 1
ATOM 887 N N . SER A 1 110 ? -14.695 2.427 25.293 1.00 98.31 110 SER A N 1
ATOM 888 C CA . SER A 1 110 ? -15.364 1.149 25.557 1.00 98.31 110 SER A CA 1
ATOM 889 C C . SER A 1 110 ? -14.557 0.197 26.446 1.00 98.31 110 SER A C 1
ATOM 891 O O . SER A 1 110 ? -15.085 -0.841 26.839 1.00 98.31 110 SER A O 1
ATOM 893 N N . GLY A 1 111 ? -13.287 0.504 26.742 1.00 98.19 111 GLY A N 1
ATOM 894 C CA . GLY A 1 111 ? -12.383 -0.406 27.451 1.00 98.19 111 GLY A CA 1
ATOM 895 C C . GLY A 1 111 ? -12.146 -1.728 26.708 1.00 98.19 111 GLY A C 1
ATOM 896 O O . GLY A 1 111 ? -11.868 -2.746 27.337 1.00 98.19 111 GLY A O 1
ATOM 897 N N . SER A 1 112 ? -12.295 -1.738 25.379 1.00 98.00 112 SER A N 1
ATOM 898 C CA . SER A 1 112 ? -12.283 -2.947 24.556 1.00 98.00 112 SER A CA 1
ATOM 899 C C . SER A 1 112 ? -11.365 -2.793 23.353 1.00 98.00 112 SER A C 1
ATOM 901 O O . SER A 1 112 ? -11.405 -1.796 22.640 1.00 98.00 112 SER A O 1
ATOM 903 N N . LEU A 1 113 ? -10.578 -3.831 23.063 1.00 96.50 113 LEU A N 1
ATOM 904 C CA . LEU A 1 113 ? -9.767 -3.896 21.843 1.00 96.50 113 LEU A CA 1
ATOM 905 C C . LEU A 1 113 ? -10.593 -4.236 20.596 1.00 96.50 113 LEU A C 1
ATOM 907 O O . LEU A 1 113 ? -10.072 -4.159 19.484 1.00 96.50 113 LEU A O 1
ATOM 911 N N . LEU A 1 114 ? -11.870 -4.604 20.751 1.00 97.44 114 LEU A N 1
ATOM 912 C CA . LEU A 1 114 ? -12.708 -5.077 19.649 1.00 97.44 114 LEU A CA 1
ATOM 913 C C . LEU A 1 114 ? -12.778 -4.098 18.458 1.00 97.44 114 LEU A C 1
ATOM 915 O O . LEU A 1 114 ? -12.628 -4.570 17.332 1.00 97.44 114 LEU A O 1
ATOM 919 N N . PRO A 1 115 ? -12.916 -2.767 18.640 1.00 97.81 115 PRO A N 1
ATOM 920 C CA . PRO A 1 115 ? -12.899 -1.832 17.514 1.00 97.81 115 PRO A CA 1
ATOM 921 C C . PRO A 1 115 ? -11.614 -1.921 16.680 1.00 97.81 115 PRO A C 1
ATOM 923 O O . PRO A 1 115 ? -11.688 -1.891 15.457 1.00 97.81 115 PRO A O 1
ATOM 926 N N . LEU A 1 116 ? -10.453 -2.101 17.321 1.00 96.44 116 LEU A N 1
ATOM 927 C CA . LEU A 1 116 ? -9.160 -2.248 16.641 1.00 96.44 116 LEU A CA 1
ATOM 928 C C . LEU A 1 116 ? -9.023 -3.617 15.960 1.00 96.44 116 LEU A C 1
ATOM 930 O O . LEU A 1 116 ? -8.489 -3.715 14.858 1.00 96.44 116 LEU A O 1
ATOM 934 N N . VAL A 1 117 ? -9.522 -4.681 16.595 1.00 95.94 117 VAL A N 1
ATOM 935 C CA . VAL A 1 117 ? -9.522 -6.038 16.018 1.00 95.94 117 VAL A CA 1
ATOM 936 C C . VAL A 1 117 ? -10.393 -6.111 14.764 1.00 95.94 117 VAL A C 1
ATOM 938 O O . VAL A 1 117 ? -10.048 -6.841 13.837 1.00 95.94 117 VAL A O 1
ATOM 941 N N . LEU A 1 118 ? -11.491 -5.350 14.723 1.00 94.56 118 LEU A N 1
ATOM 942 C CA . LEU A 1 118 ? -12.400 -5.274 13.578 1.00 94.56 118 LEU A CA 1
ATOM 943 C C . LEU A 1 118 ? -11.932 -4.280 12.511 1.00 94.56 118 LEU A C 1
ATOM 945 O O . LEU A 1 118 ? -12.131 -4.522 11.321 1.00 94.56 118 LEU A O 1
ATOM 949 N N . VAL A 1 119 ? -11.320 -3.167 12.920 1.00 95.00 119 VAL A N 1
ATOM 950 C CA . VAL A 1 119 ? -10.902 -2.093 12.020 1.00 95.00 119 VAL A CA 1
ATOM 951 C C . VAL A 1 119 ? -9.404 -1.885 12.135 1.00 95.00 119 VAL A C 1
ATOM 953 O O . VAL A 1 119 ? -8.890 -1.373 13.128 1.00 95.00 119 VAL A O 1
ATOM 956 N N . GLY A 1 120 ? -8.708 -2.243 11.062 1.00 87.94 120 GLY A N 1
ATOM 957 C CA . GLY A 1 120 ? -7.318 -1.883 10.878 1.00 87.94 120 GLY A CA 1
ATOM 958 C C . GLY A 1 120 ? -6.278 -2.910 11.312 1.00 87.94 120 GLY A C 1
ATOM 959 O O . GLY A 1 120 ? -5.388 -3.213 10.526 1.00 87.94 120 GLY A O 1
ATOM 960 N N . LEU A 1 121 ? -6.383 -3.517 12.501 1.00 92.94 121 LEU A N 1
ATOM 961 C CA . LEU A 1 121 ? -5.460 -4.607 12.857 1.00 92.94 121 LEU A CA 1
ATOM 962 C C . LEU A 1 121 ? -5.501 -5.810 11.889 1.00 92.94 121 LEU A C 1
ATOM 964 O O . LEU A 1 121 ? -4.429 -6.386 11.676 1.00 92.94 121 LEU A O 1
ATOM 968 N N . PRO A 1 122 ? -6.638 -6.174 11.245 1.00 94.62 122 PRO A N 1
ATOM 969 C CA . PRO A 1 122 ? -6.644 -7.198 10.198 1.00 94.62 122 PRO A CA 1
ATOM 970 C C . PRO A 1 122 ? -5.641 -6.942 9.070 1.00 94.62 122 PRO A C 1
ATOM 972 O O . PRO A 1 122 ? -5.075 -7.889 8.531 1.00 94.62 122 PRO A O 1
ATOM 975 N N . SER A 1 123 ? -5.368 -5.676 8.748 1.00 92.25 123 SER A N 1
ATOM 976 C CA . SER A 1 123 ? -4.398 -5.274 7.725 1.00 92.25 123 SER A CA 1
ATOM 977 C C . SER A 1 123 ? -2.953 -5.584 8.116 1.00 92.25 123 SER A C 1
ATOM 979 O O . SER A 1 123 ? -2.095 -5.639 7.241 1.00 92.25 123 SER A O 1
ATOM 981 N N . LEU A 1 124 ? -2.680 -5.787 9.411 1.00 94.38 124 LEU A N 1
ATOM 982 C CA . LEU A 1 124 ? -1.371 -6.176 9.933 1.00 94.38 124 LEU A CA 1
ATOM 983 C C . LEU A 1 124 ? -1.261 -7.699 10.014 1.00 94.38 124 LEU A C 1
ATOM 985 O O . LEU A 1 124 ? -0.492 -8.308 9.277 1.00 94.38 124 LEU A O 1
ATOM 989 N N . TYR A 1 125 ? -2.069 -8.347 10.859 1.00 92.94 125 TYR A N 1
ATOM 990 C CA . TYR A 1 125 ? -1.946 -9.795 11.078 1.00 92.94 125 TYR A CA 1
ATOM 991 C C . TYR A 1 125 ? -2.442 -10.641 9.891 1.00 92.94 125 TYR A C 1
ATOM 993 O O . TYR A 1 125 ? -2.071 -11.806 9.768 1.00 92.94 125 TYR A O 1
ATOM 1001 N N . GLY A 1 126 ? -3.262 -10.072 9.002 1.00 93.19 126 GLY A N 1
ATOM 1002 C CA . GLY A 1 126 ? -3.728 -10.707 7.765 1.00 93.19 126 GLY A CA 1
ATOM 1003 C C . GLY A 1 126 ? -2.863 -10.411 6.534 1.00 93.19 126 GLY A C 1
ATOM 1004 O O . GLY A 1 126 ? -3.148 -10.937 5.459 1.00 93.19 126 GLY A O 1
ATOM 1005 N N . ARG A 1 127 ? -1.807 -9.592 6.663 1.00 94.44 127 ARG A N 1
ATOM 1006 C CA . ARG A 1 127 ? -0.982 -9.111 5.538 1.00 94.44 127 ARG A CA 1
ATOM 1007 C C . ARG A 1 127 ? -0.212 -10.222 4.824 1.00 94.44 127 ARG A C 1
ATOM 1009 O O . ARG A 1 127 ? 0.031 -10.120 3.623 1.00 94.44 127 ARG A O 1
ATOM 1016 N N . TRP A 1 128 ? 0.167 -11.279 5.541 1.00 95.19 128 TRP A N 1
ATOM 1017 C CA . TRP A 1 128 ? 1.096 -12.312 5.070 1.00 95.19 128 TRP A CA 1
ATOM 1018 C C . TRP A 1 128 ? 0.738 -12.893 3.693 1.00 95.19 128 TRP A C 1
ATOM 1020 O O . TRP A 1 128 ? 1.623 -13.087 2.862 1.00 95.19 128 TRP A O 1
ATOM 1030 N N . LEU A 1 129 ? -0.549 -13.127 3.407 1.00 94.31 129 LEU A N 1
ATOM 1031 C CA . LEU A 1 129 ? -0.961 -13.733 2.138 1.00 94.31 129 LEU A CA 1
ATOM 1032 C C . LEU A 1 129 ? -0.733 -12.778 0.959 1.00 94.31 129 LEU A C 1
ATOM 1034 O O . LEU A 1 129 ? -0.297 -13.208 -0.109 1.00 94.31 129 LEU A O 1
ATOM 1038 N N . LEU A 1 130 ? -0.950 -11.476 1.170 1.00 93.12 130 LEU A N 1
ATOM 1039 C CA . LEU A 1 130 ? -0.634 -10.448 0.182 1.00 93.12 130 LEU A CA 1
ATOM 1040 C C . LEU A 1 130 ? 0.872 -10.394 -0.091 1.00 93.12 130 LEU A C 1
ATOM 1042 O O . LEU A 1 130 ? 1.268 -10.259 -1.245 1.00 93.12 130 LEU A O 1
ATOM 1046 N N . VAL A 1 131 ? 1.711 -10.536 0.939 1.00 94.00 131 VAL A N 1
ATOM 1047 C CA . VAL A 1 131 ? 3.174 -10.564 0.774 1.00 94.00 131 VAL A CA 1
ATOM 1048 C C . VAL A 1 131 ? 3.597 -11.783 -0.028 1.00 94.00 131 VAL A C 1
ATOM 1050 O O . VAL A 1 131 ? 4.368 -11.643 -0.976 1.00 94.00 131 VAL A O 1
ATOM 1053 N N . VAL A 1 132 ? 3.068 -12.968 0.290 1.00 93.88 132 VAL A N 1
ATOM 1054 C CA . VAL A 1 132 ? 3.346 -14.193 -0.471 1.00 93.88 132 VAL A CA 1
ATOM 1055 C C . VAL A 1 132 ? 3.003 -13.985 -1.943 1.00 93.88 132 VAL A C 1
ATOM 1057 O O . VAL A 1 132 ? 3.871 -14.170 -2.793 1.00 93.88 132 VAL A O 1
ATOM 1060 N N . PHE A 1 133 ? 1.790 -13.525 -2.250 1.00 95.00 133 PHE A N 1
ATOM 1061 C CA . PHE A 1 133 ? 1.387 -13.281 -3.631 1.00 95.00 133 PHE A CA 1
ATOM 1062 C C . PHE A 1 133 ? 2.218 -12.188 -4.315 1.00 95.00 133 PHE A C 1
ATOM 1064 O O . PHE A 1 133 ? 2.744 -12.427 -5.402 1.00 95.00 133 PHE A O 1
ATOM 1071 N N . GLY A 1 134 ? 2.430 -11.044 -3.662 1.00 92.94 134 GLY A N 1
ATOM 1072 C CA . GLY A 1 134 ? 3.224 -9.933 -4.193 1.00 92.94 134 GLY A CA 1
ATOM 1073 C C . GLY A 1 134 ? 4.685 -10.307 -4.460 1.00 92.94 134 GLY A C 1
ATOM 1074 O O . GLY A 1 134 ? 5.264 -9.911 -5.467 1.00 92.94 134 GLY A O 1
ATOM 1075 N N . THR A 1 135 ? 5.282 -11.170 -3.630 1.00 92.19 135 THR A N 1
ATOM 1076 C CA . THR A 1 135 ? 6.633 -11.715 -3.878 1.00 92.19 135 THR A CA 1
ATOM 1077 C C . THR A 1 135 ? 6.700 -12.431 -5.217 1.00 92.19 135 THR A C 1
ATOM 1079 O O . THR A 1 135 ? 7.688 -12.345 -5.948 1.00 92.19 135 THR A O 1
ATOM 1082 N N . THR A 1 136 ? 5.629 -13.133 -5.579 1.00 93.75 136 THR A N 1
ATOM 1083 C CA . THR A 1 136 ? 5.608 -13.902 -6.815 1.00 93.75 136 THR A CA 1
ATOM 1084 C C . THR A 1 136 ? 5.520 -13.037 -8.077 1.00 93.75 136 THR A C 1
ATOM 1086 O O . THR A 1 136 ? 5.759 -13.578 -9.147 1.00 93.75 136 THR A O 1
ATOM 1089 N N . GLN A 1 137 ? 5.278 -11.727 -7.975 1.00 95.44 137 GLN A N 1
ATOM 1090 C CA . GLN A 1 137 ? 5.103 -10.821 -9.117 1.00 95.44 137 GLN A CA 1
ATOM 1091 C C . GLN A 1 137 ? 6.425 -10.387 -9.774 1.00 95.44 137 GLN A C 1
ATOM 1093 O O . GLN A 1 137 ? 6.598 -10.556 -10.980 1.00 95.44 137 GLN A O 1
ATOM 1098 N N . HIS A 1 138 ? 7.365 -9.868 -8.975 1.00 95.81 138 HIS A N 1
ATOM 1099 C CA . HIS A 1 138 ? 8.606 -9.242 -9.470 1.00 95.81 138 HIS A CA 1
ATOM 1100 C C . HIS A 1 138 ? 9.882 -9.792 -8.828 1.00 95.81 138 HIS A C 1
ATOM 1102 O O . HIS A 1 138 ? 10.972 -9.630 -9.375 1.00 95.81 138 HIS A O 1
ATOM 1108 N N . ALA A 1 139 ? 9.791 -10.442 -7.660 1.00 92.94 139 ALA A N 1
ATOM 1109 C CA . ALA A 1 139 ? 10.986 -10.802 -6.900 1.00 92.94 139 ALA A CA 1
ATOM 1110 C C . ALA A 1 139 ? 11.915 -11.716 -7.715 1.00 92.94 139 ALA A C 1
ATOM 1112 O O . ALA A 1 139 ? 11.478 -12.736 -8.262 1.00 92.94 139 ALA A O 1
ATOM 1113 N N . GLY A 1 140 ? 13.195 -11.346 -7.779 1.00 92.06 140 GLY A N 1
ATOM 1114 C CA . GLY A 1 140 ? 14.229 -12.067 -8.525 1.00 92.06 140 GLY A CA 1
ATOM 1115 C C . GLY A 1 140 ? 14.289 -11.764 -10.028 1.00 92.06 140 GLY A C 1
ATOM 1116 O O . GLY A 1 140 ? 15.213 -12.242 -10.684 1.00 92.06 140 GLY A O 1
ATOM 1117 N N . LEU A 1 141 ? 13.377 -10.951 -10.573 1.00 95.06 141 LEU A N 1
ATOM 1118 C CA . LEU A 1 141 ? 13.391 -10.528 -11.979 1.00 95.06 141 LEU A CA 1
ATOM 1119 C C . LEU A 1 141 ? 14.302 -9.315 -12.212 1.00 95.06 141 LEU A C 1
ATOM 1121 O O . LEU A 1 141 ? 14.815 -8.729 -11.257 1.00 95.06 141 LEU A O 1
ATOM 1125 N N . GLN A 1 142 ? 14.585 -9.007 -13.476 1.00 95.19 142 GLN A N 1
ATOM 1126 C CA . GLN A 1 142 ? 15.620 -8.051 -13.862 1.00 95.19 142 GLN A CA 1
ATOM 1127 C C . GLN A 1 142 ? 15.213 -6.606 -13.540 1.00 95.19 142 GLN A C 1
ATOM 1129 O O . GLN A 1 142 ? 14.246 -6.099 -14.096 1.00 95.19 142 GL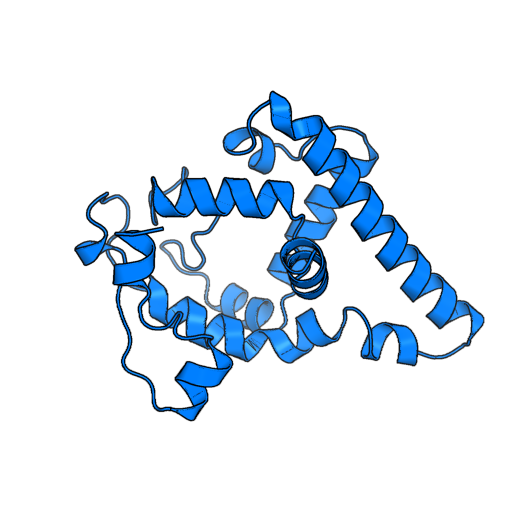N A O 1
ATOM 1134 N N . GLU A 1 143 ? 15.973 -5.952 -12.660 1.00 95.25 143 GLU A N 1
ATOM 1135 C CA . GLU A 1 143 ? 15.836 -4.521 -12.355 1.00 95.25 143 GLU A CA 1
ATOM 1136 C C . GLU A 1 143 ? 16.389 -3.663 -13.510 1.00 95.25 143 GLU A C 1
ATOM 1138 O O . GLU A 1 143 ? 17.201 -4.136 -14.310 1.00 95.25 143 GLU A O 1
ATOM 1143 N N . ASP A 1 144 ? 15.952 -2.403 -13.585 1.00 95.94 144 ASP A N 1
ATOM 1144 C CA . ASP A 1 144 ? 16.439 -1.397 -14.546 1.00 95.94 144 ASP A CA 1
ATOM 1145 C C . ASP A 1 144 ? 16.215 -1.735 -16.036 1.00 95.94 144 ASP A C 1
ATOM 1147 O O . ASP A 1 144 ? 16.967 -1.309 -16.917 1.00 95.94 144 ASP A O 1
ATOM 1151 N N . VAL A 1 145 ? 15.139 -2.469 -16.343 1.00 96.56 145 VAL A N 1
ATOM 1152 C CA . VAL A 1 145 ? 14.695 -2.753 -17.717 1.00 96.56 145 VAL A CA 1
ATOM 1153 C C . VAL A 1 145 ? 13.210 -2.454 -17.878 1.00 96.56 145 VAL A C 1
ATOM 1155 O O . VAL A 1 145 ? 12.396 -2.902 -17.079 1.00 96.56 145 VAL A O 1
ATOM 1158 N N . LEU A 1 146 ? 12.854 -1.725 -18.940 1.00 96.50 146 LEU A N 1
ATOM 1159 C CA . LEU A 1 146 ? 11.471 -1.304 -19.216 1.00 96.50 146 LEU A CA 1
ATOM 1160 C C . LEU A 1 146 ? 10.600 -2.391 -19.868 1.00 96.50 146 LEU A C 1
ATOM 1162 O O . LEU A 1 146 ? 9.388 -2.234 -19.952 1.00 96.50 146 LEU A O 1
ATOM 1166 N N . ASP A 1 147 ? 11.192 -3.485 -20.352 1.00 97.50 147 ASP A N 1
ATOM 1167 C CA . ASP A 1 147 ? 10.427 -4.613 -20.888 1.00 97.50 147 ASP A CA 1
ATOM 1168 C C . ASP A 1 147 ? 9.800 -5.424 -19.748 1.00 97.50 147 ASP A C 1
ATOM 1170 O O . ASP A 1 147 ? 10.492 -6.170 -19.045 1.00 97.50 147 ASP A O 1
ATOM 1174 N N . HIS A 1 148 ? 8.474 -5.324 -19.604 1.00 97.69 148 HIS A N 1
ATOM 1175 C CA . HIS A 1 148 ? 7.728 -6.017 -18.554 1.00 97.69 148 HIS A CA 1
ATOM 1176 C C . HIS A 1 148 ? 7.940 -7.532 -18.542 1.00 97.69 148 HIS A C 1
ATOM 1178 O O . HIS A 1 148 ? 7.885 -8.152 -17.485 1.00 97.69 148 HIS A O 1
ATOM 1184 N N . ARG A 1 149 ? 8.265 -8.149 -19.684 1.00 97.12 149 ARG A N 1
ATOM 1185 C CA . ARG A 1 149 ? 8.495 -9.603 -19.784 1.00 97.12 149 ARG A CA 1
ATOM 1186 C C . ARG A 1 149 ? 9.767 -10.061 -19.067 1.00 97.12 149 ARG A C 1
ATOM 1188 O O . ARG A 1 149 ? 9.914 -11.249 -18.793 1.00 97.12 149 ARG A O 1
ATOM 1195 N N . LEU A 1 150 ? 10.691 -9.138 -18.797 1.00 97.75 150 LEU A N 1
ATOM 1196 C CA . LEU A 1 150 ? 11.950 -9.402 -18.094 1.00 97.75 150 LEU A CA 1
ATOM 1197 C C . LEU A 1 150 ? 11.877 -9.046 -16.604 1.00 97.75 150 LEU A C 1
ATOM 1199 O O . LEU A 1 150 ? 12.686 -9.539 -15.815 1.00 97.75 150 LEU A O 1
ATOM 1203 N N . ASN A 1 151 ? 10.913 -8.204 -16.228 1.00 96.81 151 ASN A N 1
ATOM 1204 C CA . ASN A 1 151 ? 10.833 -7.562 -14.917 1.00 96.81 151 ASN A CA 1
ATOM 1205 C C . ASN A 1 151 ? 9.559 -7.954 -14.122 1.00 96.81 151 ASN A C 1
ATOM 1207 O O . ASN A 1 151 ? 9.461 -7.718 -12.917 1.00 96.81 151 ASN A O 1
ATOM 1211 N N . THR A 1 152 ? 8.602 -8.610 -14.784 1.00 97.56 152 THR A N 1
ATOM 1212 C CA . THR A 1 152 ? 7.302 -9.042 -14.257 1.00 97.56 152 THR A CA 1
ATOM 1213 C C . THR A 1 152 ? 6.985 -10.461 -14.725 1.00 97.56 152 THR A C 1
ATOM 1215 O O . THR A 1 152 ? 7.411 -10.884 -15.799 1.00 97.56 152 THR A O 1
ATOM 1218 N N . ARG A 1 153 ? 6.223 -11.230 -13.938 1.00 97.25 153 ARG A N 1
ATOM 1219 C CA . ARG A 1 153 ? 5.749 -12.556 -14.360 1.00 97.25 153 ARG A CA 1
ATOM 1220 C C . ARG A 1 153 ? 4.310 -12.844 -13.970 1.00 97.25 153 ARG A C 1
ATOM 1222 O O . ARG A 1 153 ? 3.800 -12.363 -12.962 1.00 97.25 153 ARG A O 1
ATOM 1229 N N . THR A 1 154 ? 3.720 -13.747 -14.741 1.00 97.62 154 THR A N 1
ATOM 1230 C CA . THR A 1 154 ? 2.458 -14.406 -14.418 1.00 97.62 154 THR A CA 1
ATOM 1231 C C . THR A 1 154 ? 2.712 -15.738 -13.740 1.00 97.62 154 THR A C 1
ATOM 1233 O O . THR A 1 154 ? 3.610 -16.493 -14.113 1.00 97.62 154 THR A O 1
ATOM 1236 N N . VAL A 1 155 ? 1.916 -16.022 -12.713 1.00 97.00 155 VAL A N 1
ATOM 1237 C CA . VAL A 1 155 ? 2.070 -17.201 -11.863 1.00 97.00 155 VAL A CA 1
ATOM 1238 C C . VAL A 1 155 ? 0.799 -18.023 -11.942 1.00 97.00 155 VAL A C 1
ATOM 1240 O O . VAL A 1 155 ? -0.294 -17.543 -11.642 1.00 97.00 155 VAL A O 1
ATOM 1243 N N . TYR A 1 156 ? 0.918 -19.283 -12.352 1.00 96.62 156 TYR A N 1
ATOM 1244 C CA . TYR A 1 156 ? -0.231 -20.176 -12.396 1.00 96.62 156 TYR A CA 1
ATOM 1245 C C . TYR A 1 156 ? -0.608 -20.618 -10.985 1.00 96.62 156 TYR A C 1
ATOM 1247 O O . TYR A 1 156 ? 0.184 -21.212 -10.258 1.00 96.62 156 TYR A O 1
ATOM 1255 N N . MET A 1 157 ? -1.848 -20.321 -10.609 1.00 96.81 157 MET A N 1
ATOM 1256 C CA . MET A 1 157 ? -2.404 -20.622 -9.297 1.00 96.81 157 MET A CA 1
ATOM 1257 C C . MET A 1 157 ? -3.683 -21.454 -9.443 1.00 96.81 157 MET A C 1
ATOM 1259 O O . MET A 1 157 ? -4.397 -21.363 -10.446 1.00 96.81 157 MET A O 1
ATOM 1263 N N . ASN A 1 158 ? -4.002 -22.264 -8.430 1.00 97.81 158 ASN A N 1
ATOM 1264 C CA . ASN A 1 158 ? -5.270 -22.994 -8.396 1.00 97.81 158 ASN A CA 1
ATOM 1265 C C . ASN A 1 158 ? -6.472 -22.035 -8.243 1.00 97.81 158 ASN A C 1
ATOM 1267 O O . ASN A 1 158 ? -6.316 -20.851 -7.937 1.00 97.81 158 ASN A O 1
ATOM 1271 N N . ARG A 1 159 ? -7.692 -22.553 -8.437 1.00 97.31 159 ARG A N 1
ATOM 1272 C CA . ARG A 1 159 ? -8.929 -21.747 -8.441 1.00 97.31 159 ARG A CA 1
ATOM 1273 C C . ARG A 1 159 ? -9.161 -20.962 -7.145 1.00 97.31 159 ARG A C 1
ATOM 1275 O O . ARG A 1 159 ? -9.649 -19.840 -7.219 1.00 97.31 159 ARG A O 1
ATOM 1282 N N . VAL A 1 160 ? -8.798 -21.522 -5.990 1.00 97.81 160 VAL A N 1
ATOM 1283 C CA . VAL A 1 160 ? -8.978 -20.868 -4.683 1.00 97.81 160 VAL A CA 1
ATOM 1284 C C . VAL A 1 160 ? -8.064 -19.652 -4.571 1.00 97.81 160 VAL A C 1
ATOM 1286 O O . VAL A 1 160 ? -8.527 -18.557 -4.264 1.00 97.81 160 VAL A O 1
ATOM 1289 N N . TRP A 1 161 ? -6.781 -19.811 -4.895 1.00 97.06 161 TRP A N 1
ATOM 1290 C CA . TRP A 1 161 ? -5.824 -18.704 -4.838 1.00 97.06 161 TRP A CA 1
ATOM 1291 C C . TRP A 1 161 ? -6.105 -17.625 -5.878 1.00 97.06 161 TRP A C 1
ATOM 1293 O O . TRP A 1 161 ? -6.022 -16.445 -5.561 1.00 97.06 161 TRP A O 1
ATOM 1303 N N . ARG A 1 162 ? -6.530 -18.006 -7.087 1.00 96.19 162 ARG A N 1
ATOM 1304 C CA . ARG A 1 162 ? -6.968 -17.045 -8.110 1.00 96.19 162 ARG A CA 1
ATOM 1305 C C . ARG A 1 162 ? -8.172 -16.225 -7.663 1.00 96.19 162 ARG A C 1
ATOM 1307 O O . ARG A 1 162 ? -8.214 -15.031 -7.932 1.00 96.19 162 ARG A O 1
ATOM 1314 N N . PHE A 1 163 ? -9.136 -16.855 -6.989 1.00 96.56 163 PHE A N 1
ATOM 1315 C CA . PHE A 1 163 ? -10.288 -16.155 -6.429 1.00 96.56 163 PHE A CA 1
ATOM 1316 C C . PHE A 1 163 ? -9.856 -15.155 -5.351 1.00 96.56 163 PHE A C 1
ATOM 1318 O O . PHE A 1 163 ? -10.190 -13.978 -5.450 1.00 96.56 163 PHE A O 1
ATOM 1325 N N . LEU A 1 164 ? -9.058 -15.598 -4.373 1.00 94.81 164 LEU A N 1
ATOM 1326 C CA . LEU A 1 164 ? -8.580 -14.738 -3.284 1.00 94.81 164 LEU A CA 1
ATOM 1327 C C . LEU A 1 164 ? -7.689 -13.594 -3.776 1.00 94.81 164 LEU A C 1
ATOM 1329 O O . LEU A 1 164 ? -7.734 -12.502 -3.221 1.00 94.81 164 LEU A O 1
ATOM 1333 N N . TYR A 1 165 ? -6.904 -13.831 -4.827 1.00 94.56 165 TYR A N 1
ATOM 1334 C CA . TYR A 1 165 ? -6.024 -12.828 -5.416 1.00 94.56 165 TYR A CA 1
ATOM 1335 C C . TYR A 1 165 ? -6.673 -12.030 -6.554 1.00 94.56 165 TYR A C 1
ATOM 1337 O O . TYR A 1 165 ? -5.991 -11.285 -7.247 1.00 94.56 165 TYR A O 1
ATOM 1345 N N . LEU A 1 166 ? -7.980 -12.196 -6.783 1.00 94.56 166 LEU A N 1
ATOM 1346 C CA . LEU A 1 166 ? -8.734 -11.492 -7.828 1.00 94.56 166 LEU A CA 1
ATOM 1347 C C . LEU A 1 166 ? -8.103 -11.605 -9.230 1.00 94.56 166 LEU A C 1
ATOM 1349 O O . LEU A 1 166 ? -8.108 -10.657 -10.005 1.00 94.56 166 LEU A O 1
ATOM 1353 N N . ASN A 1 167 ? -7.553 -12.776 -9.560 1.00 96.81 167 ASN A N 1
ATOM 1354 C CA . ASN A 1 167 ? -6.787 -13.044 -10.783 1.00 96.81 167 ASN A CA 1
ATOM 1355 C C . ASN A 1 167 ? -5.557 -12.134 -11.013 1.00 96.81 167 ASN A C 1
ATOM 1357 O O . ASN A 1 167 ? -4.973 -12.173 -12.093 1.00 96.81 167 ASN A O 1
ATOM 1361 N N . MET A 1 168 ? -5.072 -11.408 -9.999 1.00 96.25 168 MET A N 1
ATOM 1362 C CA . MET A 1 168 ? -3.829 -10.619 -10.083 1.00 96.25 168 MET A CA 1
ATOM 1363 C C . MET A 1 168 ? -2.561 -11.474 -10.212 1.00 96.25 168 MET A C 1
ATOM 1365 O O . MET A 1 168 ? -1.455 -10.945 -10.307 1.00 96.25 168 MET A O 1
ATOM 1369 N N . ASN A 1 169 ? -2.711 -12.800 -10.247 1.00 97.06 169 ASN A N 1
ATOM 1370 C CA . ASN A 1 169 ? -1.659 -13.731 -10.627 1.00 97.06 169 ASN A CA 1
ATOM 1371 C C . ASN A 1 169 ? -1.277 -13.605 -12.116 1.00 97.06 169 ASN A C 1
ATOM 1373 O O . ASN A 1 169 ? -0.168 -14.000 -12.469 1.00 97.06 169 ASN A O 1
ATOM 1377 N N . TYR A 1 170 ? -2.157 -13.051 -12.963 1.00 97.50 170 TYR A N 1
ATOM 1378 C CA . TYR A 1 170 ? -1.864 -12.614 -14.338 1.00 97.50 170 TYR A CA 1
ATOM 1379 C C . TYR A 1 170 ? -1.210 -11.226 -14.329 1.00 97.50 170 TYR A C 1
ATOM 1381 O O . TYR A 1 170 ? -1.758 -10.241 -14.825 1.00 97.50 170 TYR A O 1
ATOM 1389 N N . HIS A 1 171 ? -0.074 -11.122 -13.635 1.00 97.75 171 HIS A N 1
ATOM 1390 C CA . HIS A 1 171 ? 0.526 -9.827 -13.337 1.00 97.75 171 HIS A CA 1
ATOM 1391 C C . HIS A 1 171 ? 1.299 -9.243 -14.518 1.00 97.75 171 HIS A C 1
ATOM 1393 O O . HIS A 1 171 ? 1.326 -8.028 -14.675 1.00 97.75 171 HIS A O 1
ATOM 1399 N N . LEU A 1 172 ? 1.883 -10.087 -15.375 1.00 97.94 172 LEU A N 1
ATOM 1400 C CA . LEU A 1 172 ? 2.534 -9.609 -16.594 1.00 97.94 172 LEU A CA 1
ATOM 1401 C C . LEU A 1 172 ? 1.517 -8.924 -17.512 1.00 97.94 172 LEU A C 1
ATOM 1403 O O . LEU A 1 172 ? 1.773 -7.831 -18.003 1.00 97.94 172 LEU A O 1
ATOM 1407 N N . GLU A 1 173 ? 0.350 -9.538 -17.704 1.00 97.88 173 GLU A N 1
ATOM 1408 C CA . GLU A 1 173 ? -0.720 -8.971 -18.520 1.00 97.88 173 GLU A CA 1
ATOM 1409 C C . GLU A 1 173 ? -1.246 -7.662 -17.920 1.00 97.88 173 GLU A C 1
ATOM 1411 O O . GLU A 1 173 ? -1.457 -6.707 -18.658 1.00 97.88 173 GLU A O 1
ATOM 1416 N N . HIS A 1 174 ? -1.394 -7.596 -16.593 1.00 97.06 174 HIS A N 1
ATOM 1417 C CA . HIS A 1 174 ? -1.757 -6.367 -15.875 1.00 97.06 174 HIS A CA 1
ATOM 1418 C C . HIS A 1 174 ? -0.768 -5.222 -16.123 1.00 97.06 174 HIS A C 1
ATOM 1420 O O . HIS A 1 174 ? -1.189 -4.093 -16.330 1.00 97.06 174 HIS A O 1
ATOM 1426 N N . HIS A 1 175 ? 0.536 -5.502 -16.133 1.00 97.50 175 HIS A N 1
ATOM 1427 C CA . HIS A 1 175 ? 1.567 -4.493 -16.412 1.00 97.50 175 HIS A CA 1
ATOM 1428 C C . HIS A 1 175 ? 1.628 -4.072 -17.880 1.00 97.50 175 HIS A C 1
ATOM 1430 O O . HIS A 1 175 ? 1.847 -2.903 -18.190 1.00 97.50 175 HIS A O 1
ATOM 1436 N N . MET A 1 176 ? 1.396 -5.011 -18.799 1.00 96.25 176 MET A N 1
ATOM 1437 C CA . MET A 1 176 ? 1.340 -4.705 -20.229 1.00 96.25 176 MET A CA 1
ATOM 1438 C C . MET A 1 176 ? 0.063 -3.941 -20.621 1.00 96.25 176 MET A C 1
ATOM 1440 O O . MET A 1 176 ? 0.083 -3.206 -21.610 1.00 96.25 176 MET A O 1
ATOM 1444 N N . TYR A 1 177 ? -1.035 -4.114 -19.872 1.00 95.00 177 TYR A N 1
ATOM 1445 C CA . TYR A 1 177 ? -2.366 -3.569 -20.174 1.00 95.00 177 TYR A CA 1
ATOM 1446 C C . TYR A 1 177 ? -3.099 -3.048 -18.907 1.00 95.00 177 TYR A C 1
ATOM 1448 O O . TYR A 1 177 ? -4.094 -3.656 -18.497 1.00 95.00 177 TYR A O 1
ATOM 1456 N N . PRO A 1 178 ? -2.616 -1.951 -18.287 1.00 86.56 178 PRO A N 1
ATOM 1457 C CA . PRO A 1 178 ? -3.131 -1.411 -17.020 1.00 86.56 178 PRO A CA 1
ATOM 1458 C C . PRO A 1 178 ? -4.498 -0.710 -17.093 1.00 86.56 178 PRO A C 1
ATOM 1460 O O . PRO A 1 178 ? -4.873 -0.197 -18.175 1.00 86.56 178 PRO A O 1
#

pLDDT: mean 95.12, std 3.34, range [70.38, 98.5]

Secondary structure (DSSP, 8-state):
-HHHHHHHHTT--HHHHHHHHHHHHHSTT-TTT-TT-SSPSSP-HHHHHHHTTTHHHHHHHHHHHHHHHTTS--HHHHTTS-GGGHHHHHHHHHHHHHHHHHHHHHHHHHT-SHHHHHTTTHHHHTTHHHHHHHHHHHTTSPSS---HHHH-------HHHHHHTTTTT-HHHHHH--

Radius of gyration: 17.1 Å; chains: 1; bounding box: 37×43×48 Å

Sequence (178 aa):
MVYHLASFMDMREPVSWRWSHNRHHADTIIVGRDAEIAYPRPTPFWKIGLEMFGVLSAMKEFGKYAHNLMGRLHPEEANFVPPREASRAILWGRVHLAIWASVIAVAVVSGSLLPLVLVGLPSLYGRWLLVVFGTTQHAGLQEDVLDHRLNTRTVYMNRVWRFLYLNMNYHLEHHMYP

Foldseek 3Di:
DVQLVVCLLLLHQSQLVVQLVVQCLQQPQAPPRRPPPPADPVGDVVVLVQVLQPNVVNVVSVVQLVQLVVVFGDPVSPSGRPPVCGNVSSVSSPVSVVVVVVLVVCCVVVVHCVSVVVGHSCSGNVRNLVSVLVCQFFPPFDHNDRQLVRRTDADDDDPVNCVVVVVCSRVSVVSVPD